Protein AF-A0A553ZL32-F1 (afdb_monomer_lite)

Foldseek 3Di:
DDDPDDPDPDPPPVCVVVPPPPDDPPPDDDDDPVNVVVVVVVVCVVVVVVVVCCVPVVVVPPDPDPDPDDPPDDPVVPD

Organism: NCBI:txid2595054

Structure (mmCIF, N/CA/C/O backbone):
data_AF-A0A553ZL32-F1
#
_entry.id   AF-A0A553ZL32-F1
#
loop_
_atom_site.group_PDB
_atom_site.id
_atom_site.type_symbol
_atom_site.label_atom_id
_atom_site.label_alt_id
_atom_site.label_comp_id
_atom_site.label_asym_id
_atom_site.label_entity_id
_atom_site.label_seq_id
_atom_site.pdbx_PDB_ins_code
_atom_site.Cartn_x
_atom_site.Cartn_y
_atom_site.Cartn_z
_atom_site.occupancy
_atom_site.B_iso_or_equiv
_atom_site.auth_seq_id
_atom_site.auth_comp_id
_atom_site.auth_asym_id
_atom_site.auth_atom_id
_atom_site.pdbx_PDB_model_num
ATOM 1 N N . MET A 1 1 ? -42.915 -38.109 10.622 1.00 47.28 1 MET A N 1
ATOM 2 C CA . MET A 1 1 ? -42.092 -39.322 10.831 1.00 47.28 1 MET A CA 1
ATOM 3 C C . MET A 1 1 ? -40.787 -38.924 11.511 1.00 47.28 1 MET A C 1
ATOM 5 O O . MET A 1 1 ? -39.897 -38.403 10.853 1.00 47.28 1 MET A O 1
ATOM 9 N N . PHE A 1 2 ? -40.692 -39.091 12.831 1.00 54.47 2 PHE A N 1
ATOM 10 C CA . PHE A 1 2 ? -39.455 -38.843 13.578 1.00 54.47 2 PHE A CA 1
ATOM 11 C C . PHE A 1 2 ? -38.533 -40.058 13.414 1.00 54.47 2 PHE A C 1
ATOM 13 O O . PHE A 1 2 ? -38.784 -41.113 13.994 1.00 54.47 2 PHE A O 1
ATOM 20 N N . ARG A 1 3 ? -37.481 -39.936 12.596 1.00 56.59 3 ARG A N 1
ATOM 21 C CA . ARG A 1 3 ? -36.391 -40.921 12.582 1.00 56.59 3 ARG A CA 1
ATOM 22 C C . ARG A 1 3 ? -35.619 -40.772 13.891 1.00 56.59 3 ARG A C 1
ATOM 24 O O . ARG A 1 3 ? -35.031 -39.720 14.137 1.00 56.59 3 ARG A O 1
ATOM 31 N N . ARG A 1 4 ? -35.649 -41.813 14.728 1.00 61.62 4 ARG A N 1
ATOM 32 C CA . ARG A 1 4 ? -34.782 -41.941 15.904 1.00 61.62 4 ARG A CA 1
ATOM 33 C C . ARG A 1 4 ? -33.335 -41.867 15.414 1.00 61.62 4 ARG A C 1
ATOM 35 O O . ARG A 1 4 ? -32.892 -42.747 14.686 1.00 61.62 4 ARG A O 1
ATOM 42 N N . ARG A 1 5 ? -32.640 -40.777 15.740 1.00 63.69 5 ARG A N 1
ATOM 43 C CA . ARG A 1 5 ? -31.192 -40.666 15.557 1.00 63.69 5 ARG A CA 1
ATOM 44 C C . ARG A 1 5 ? -30.556 -41.361 16.753 1.00 63.69 5 ARG A C 1
ATOM 46 O O . ARG A 1 5 ? -30.809 -40.956 17.885 1.00 63.69 5 ARG A O 1
ATOM 53 N N . GLU A 1 6 ? -29.820 -42.434 16.498 1.00 65.19 6 GLU A N 1
ATOM 54 C CA . GLU A 1 6 ? -29.038 -43.119 17.524 1.00 65.19 6 GLU A CA 1
ATOM 55 C C . GLU A 1 6 ? -28.027 -42.143 18.145 1.00 65.19 6 GLU A C 1
ATOM 57 O O . GLU A 1 6 ? -27.396 -41.371 17.414 1.00 65.19 6 GLU A O 1
ATOM 62 N N . PRO A 1 7 ? -27.879 -42.137 19.480 1.00 63.97 7 PRO A N 1
ATOM 63 C CA . PRO A 1 7 ? -26.856 -41.344 20.137 1.00 63.97 7 PRO A CA 1
ATOM 64 C C . PRO A 1 7 ? -25.490 -41.945 19.798 1.00 63.97 7 PRO A C 1
ATOM 66 O O . PRO A 1 7 ? -25.086 -42.964 20.353 1.00 63.97 7 PRO A O 1
ATOM 69 N N . VAL A 1 8 ? -24.774 -41.327 18.859 1.00 66.94 8 VAL A N 1
ATOM 70 C CA . VAL A 1 8 ? -23.369 -41.666 18.626 1.00 66.94 8 VAL A CA 1
ATOM 71 C C . VAL A 1 8 ? -22.551 -41.252 19.860 1.00 66.94 8 VAL A C 1
ATOM 73 O O . VAL A 1 8 ? -22.707 -40.125 20.338 1.00 66.94 8 VAL A O 1
ATOM 76 N N . PRO A 1 9 ? -21.682 -42.129 20.393 1.00 63.75 9 PRO A N 1
ATOM 77 C CA . PRO A 1 9 ? -21.032 -41.955 21.700 1.00 63.75 9 PRO A CA 1
ATOM 78 C C . PRO A 1 9 ? -20.060 -40.764 21.796 1.00 63.75 9 PRO A C 1
ATOM 80 O O . PRO A 1 9 ? -19.588 -40.446 22.881 1.00 63.75 9 PRO A O 1
ATOM 83 N N . PHE A 1 10 ? -19.785 -40.081 20.685 1.00 65.50 10 PHE A N 1
ATOM 84 C CA . PHE A 1 10 ? -19.029 -38.830 20.624 1.00 65.50 10 PHE A CA 1
ATOM 85 C C . PHE A 1 10 ? -19.720 -37.847 19.669 1.00 65.50 10 PHE A C 1
ATOM 87 O O . PHE A 1 10 ? -19.138 -37.344 18.713 1.00 65.50 10 PHE A O 1
ATOM 94 N N . ALA A 1 11 ? -21.005 -37.560 19.875 1.00 63.00 11 ALA A N 1
ATOM 95 C CA . ALA A 1 11 ? -21.566 -36.365 19.260 1.00 63.00 11 ALA A CA 1
ATOM 96 C C . ALA A 1 11 ? -20.810 -35.150 19.827 1.00 63.00 11 ALA A C 1
ATOM 98 O O . ALA A 1 11 ? -21.136 -34.664 20.908 1.00 63.00 11 ALA A O 1
ATOM 99 N N . PHE A 1 12 ? -19.795 -34.663 19.104 1.00 60.94 12 PHE A N 1
ATOM 100 C CA . PHE A 1 12 ? -19.262 -33.317 19.274 1.00 60.94 12 PHE A CA 1
ATOM 101 C C . PHE A 1 12 ? -20.373 -32.365 18.843 1.00 60.94 12 PHE A C 1
ATOM 103 O O . PHE A 1 12 ? -20.379 -31.825 17.737 1.00 60.94 12 PHE A O 1
ATOM 110 N N . VAL A 1 13 ? -21.371 -32.196 19.711 1.00 60.56 13 VAL A N 1
ATOM 111 C CA . VAL A 1 13 ? -22.149 -30.971 19.742 1.00 60.56 13 VAL A CA 1
ATOM 112 C C . VAL A 1 13 ? -21.081 -29.919 19.926 1.00 60.56 13 VAL A C 1
ATOM 114 O O . VAL A 1 13 ? -20.464 -29.854 20.986 1.00 60.56 13 VAL A O 1
ATOM 117 N N . ALA A 1 14 ? -20.749 -29.210 18.847 1.00 60.34 14 ALA A N 1
ATOM 118 C CA . ALA A 1 14 ? -19.843 -28.094 18.936 1.00 60.34 14 ALA A CA 1
ATOM 119 C C . ALA A 1 14 ? -20.448 -27.211 20.016 1.00 60.34 14 ALA A C 1
ATOM 121 O O . ALA A 1 14 ? -21.486 -26.582 19.816 1.00 60.34 14 ALA A O 1
ATOM 122 N N . GLU A 1 15 ? -19.820 -27.202 21.184 1.00 57.56 15 GLU A N 1
ATOM 123 C CA . GLU A 1 15 ? -20.236 -26.437 22.350 1.00 57.56 15 GLU A CA 1
ATOM 124 C C . GLU A 1 15 ? -20.009 -24.929 22.095 1.00 57.56 15 GLU A C 1
ATOM 126 O O . GLU A 1 15 ? -19.849 -24.128 23.009 1.00 57.56 15 GLU A O 1
ATOM 131 N N . ALA A 1 16 ? -19.994 -24.537 20.817 1.00 56.72 16 ALA A N 1
ATOM 132 C CA . ALA A 1 16 ? -19.867 -23.204 20.271 1.00 56.72 16 ALA A CA 1
ATOM 133 C C . ALA A 1 16 ? -20.942 -22.265 20.824 1.00 56.72 16 ALA A C 1
ATOM 135 O O . ALA A 1 16 ? -20.693 -21.070 20.946 1.00 56.72 16 ALA A O 1
ATOM 136 N N . ASP A 1 17 ? -22.101 -22.795 21.223 1.00 56.69 17 ASP A N 1
ATOM 137 C CA . ASP A 1 17 ? -23.135 -21.996 21.877 1.00 56.69 17 ASP A CA 1
ATOM 138 C C . ASP A 1 17 ? -22.937 -21.852 23.397 1.00 56.69 17 ASP A C 1
ATOM 140 O O . ASP A 1 17 ? -23.435 -20.887 23.971 1.00 56.69 17 ASP A O 1
ATOM 144 N N . ARG A 1 18 ? -22.160 -22.726 24.059 1.00 57.28 18 ARG A N 1
ATOM 145 C CA . ARG A 1 18 ? -21.863 -22.629 25.506 1.00 57.28 18 ARG A CA 1
ATOM 146 C C . ARG A 1 18 ? -20.766 -21.604 25.817 1.00 57.28 18 ARG A C 1
ATOM 148 O O . ARG A 1 18 ? -20.733 -21.075 26.923 1.00 57.28 18 ARG A O 1
ATOM 155 N N . PHE A 1 19 ? -19.904 -21.290 24.847 1.00 55.97 19 PHE A N 1
ATOM 156 C CA . PHE A 1 19 ? -18.818 -20.308 24.984 1.00 55.97 19 PHE A CA 1
ATOM 157 C C . PHE A 1 19 ? -19.086 -18.987 24.255 1.00 55.97 19 PHE A C 1
ATOM 159 O O . PHE A 1 19 ? -18.151 -18.266 23.904 1.00 55.97 19 PHE A O 1
ATOM 166 N N . ARG A 1 20 ? -20.353 -18.623 24.028 1.00 63.72 20 ARG A N 1
ATOM 167 C CA . ARG A 1 20 ? -20.668 -17.241 23.655 1.00 63.72 20 ARG A CA 1
ATOM 168 C C . ARG A 1 20 ? -20.489 -16.380 24.897 1.00 63.72 20 ARG A C 1
ATOM 170 O O . ARG A 1 20 ? -21.311 -16.418 25.809 1.00 63.72 20 ARG A O 1
ATOM 177 N N . SER A 1 21 ? -19.386 -15.638 24.965 1.00 69.75 21 SER A N 1
ATOM 178 C CA . SER A 1 21 ? -19.240 -14.619 25.996 1.00 69.75 21 SER A CA 1
ATOM 179 C C . SER A 1 21 ? -20.431 -13.659 25.879 1.00 69.75 21 SER A C 1
ATOM 181 O O . SER A 1 21 ? -20.752 -13.183 24.793 1.00 69.75 21 SER A O 1
ATOM 183 N N . ASN A 1 22 ? -21.086 -13.333 26.998 1.00 69.75 22 ASN A N 1
ATOM 184 C CA . ASN A 1 22 ? -22.093 -12.256 27.070 1.00 69.75 22 ASN A CA 1
ATOM 185 C C . ASN A 1 22 ? -21.476 -10.858 26.840 1.00 69.75 22 ASN A C 1
ATOM 187 O O . ASN A 1 22 ? -22.079 -9.834 27.146 1.00 69.75 22 ASN A O 1
ATOM 191 N N . VAL A 1 23 ? -20.240 -10.812 26.342 1.00 76.62 23 VAL A N 1
ATOM 192 C CA . VAL A 1 23 ? -19.495 -9.602 26.057 1.00 76.62 23 VAL A CA 1
ATOM 193 C C . VAL A 1 23 ? -19.670 -9.330 24.577 1.00 76.62 23 VAL A C 1
ATOM 195 O O . VAL A 1 23 ? -19.071 -9.995 23.732 1.00 76.62 23 VAL A O 1
ATOM 198 N N . THR A 1 24 ? -20.500 -8.339 24.265 1.00 82.88 24 THR A N 1
ATOM 199 C CA . THR A 1 24 ? -20.554 -7.764 22.923 1.00 82.88 24 THR A CA 1
ATOM 200 C C . THR A 1 24 ? -19.126 -7.403 22.508 1.00 82.88 24 THR A C 1
ATOM 202 O O . THR A 1 24 ? -18.467 -6.667 23.251 1.00 82.88 24 THR A O 1
ATOM 205 N N . PRO A 1 25 ? -18.618 -7.908 21.367 1.00 81.81 25 PRO A N 1
ATOM 206 C CA . PRO A 1 25 ? -17.293 -7.544 20.894 1.00 81.81 25 PRO A CA 1
ATOM 207 C C . PRO A 1 25 ? -17.162 -6.019 20.864 1.00 81.81 25 PRO A C 1
ATOM 209 O O . PRO A 1 25 ? -18.113 -5.347 20.442 1.00 81.81 25 PRO A O 1
ATOM 212 N N . PRO A 1 26 ? -16.025 -5.455 21.306 1.00 85.50 26 PRO A N 1
ATOM 213 C CA . PRO A 1 26 ? -15.833 -4.018 21.246 1.00 85.50 26 PRO A CA 1
ATOM 214 C C . PRO A 1 26 ? -16.043 -3.532 19.802 1.00 85.50 26 PRO A C 1
ATOM 216 O O . PRO A 1 26 ? -15.675 -4.240 18.854 1.00 85.50 26 PRO A O 1
ATOM 219 N N . PRO A 1 27 ? -16.651 -2.347 19.604 1.00 88.31 27 PRO A N 1
ATOM 220 C CA . PRO A 1 27 ? -16.837 -1.788 18.275 1.00 88.31 27 PRO A CA 1
ATOM 221 C C . PRO A 1 27 ? -15.508 -1.737 17.524 1.00 88.31 27 PRO A C 1
ATOM 223 O O . PRO A 1 27 ? -14.475 -1.389 18.095 1.00 88.31 27 PRO A O 1
ATOM 226 N N . ARG A 1 28 ? -15.532 -2.067 16.230 1.00 87.25 28 ARG A N 1
ATOM 227 C CA . ARG A 1 28 ? -14.338 -1.955 15.387 1.00 87.25 28 ARG A CA 1
ATOM 228 C C . ARG A 1 28 ? -13.857 -0.509 15.389 1.00 87.25 28 ARG A C 1
ATOM 230 O O . ARG A 1 28 ? -14.612 0.396 15.027 1.00 87.25 28 ARG A O 1
ATOM 237 N N . GLU A 1 29 ? -12.603 -0.311 15.767 1.00 90.94 29 GLU A N 1
ATOM 238 C CA . GLU A 1 29 ? -11.990 1.008 15.748 1.00 90.94 29 GLU A CA 1
ATOM 239 C C . GLU A 1 29 ? -11.895 1.513 14.303 1.00 90.94 29 GLU A C 1
ATOM 241 O O . GLU A 1 29 ? -11.527 0.779 13.378 1.00 90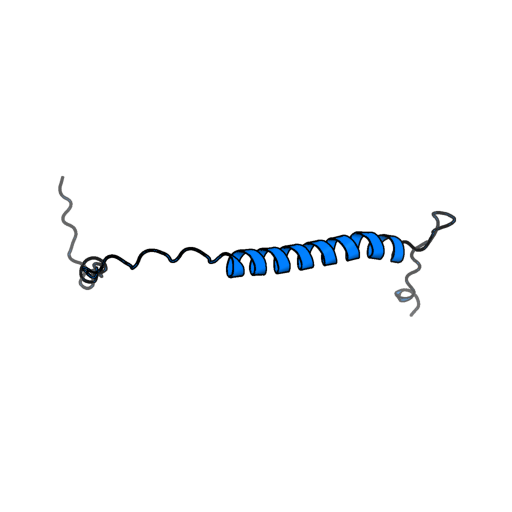.94 29 GLU A O 1
ATOM 246 N N . ARG A 1 30 ? -12.292 2.768 14.087 1.00 92.69 30 ARG A N 1
ATOM 247 C CA . ARG A 1 30 ? -12.199 3.391 12.766 1.00 92.69 30 ARG A CA 1
ATOM 248 C C . ARG A 1 30 ? -10.753 3.784 12.511 1.00 92.69 30 ARG A C 1
ATOM 250 O O . ARG A 1 30 ? -10.086 4.294 13.404 1.00 92.69 30 ARG A O 1
ATOM 257 N N . ALA A 1 31 ? -10.302 3.601 11.273 1.00 92.62 31 ALA A N 1
ATOM 258 C CA . ALA A 1 31 ? -8.972 4.043 10.885 1.00 92.62 31 ALA A CA 1
ATOM 259 C C . ALA A 1 31 ? -8.819 5.550 11.134 1.00 92.62 31 ALA A C 1
ATOM 261 O O . ALA A 1 31 ? -9.675 6.349 10.736 1.00 92.62 31 ALA A O 1
ATOM 262 N N . SER A 1 32 ? -7.722 5.936 11.779 1.00 96.19 32 SER A N 1
ATOM 263 C CA . SER A 1 32 ? -7.384 7.343 11.958 1.00 96.19 32 SER A CA 1
ATOM 264 C C . SER A 1 32 ? -7.021 7.985 10.611 1.00 96.19 32 SER A C 1
ATOM 266 O O . SER A 1 32 ? -6.658 7.310 9.641 1.00 96.19 32 SER A O 1
ATOM 268 N N . ARG A 1 33 ? -7.068 9.322 10.541 1.00 97.62 33 ARG A N 1
ATOM 269 C CA . ARG A 1 33 ? -6.664 10.064 9.332 1.00 97.62 33 ARG A CA 1
ATOM 270 C C . ARG A 1 33 ? -5.215 9.768 8.929 1.00 97.62 33 ARG A C 1
ATOM 272 O O . ARG A 1 33 ? -4.936 9.645 7.741 1.00 97.62 33 ARG A O 1
ATOM 279 N N . SER A 1 34 ? -4.313 9.610 9.901 1.00 96.88 34 SER A N 1
ATOM 280 C CA . SER A 1 34 ? -2.906 9.283 9.645 1.00 96.88 34 SER A CA 1
ATOM 281 C C . SER A 1 34 ? -2.727 7.862 9.109 1.00 96.88 34 SER A C 1
ATOM 283 O O . SER A 1 34 ? -1.936 7.657 8.193 1.00 96.88 34 SER A O 1
ATOM 285 N N . GLN A 1 35 ? -3.499 6.890 9.607 1.00 97.50 35 GLN A N 1
ATOM 286 C CA . GLN A 1 35 ? -3.486 5.522 9.081 1.00 97.50 35 GLN A CA 1
ATOM 287 C C . GLN A 1 35 ? -3.978 5.465 7.634 1.00 97.50 35 GLN A C 1
ATOM 289 O O . GLN A 1 35 ? -3.394 4.754 6.814 1.00 97.50 35 GLN A O 1
ATOM 294 N N . LEU A 1 36 ? -5.032 6.219 7.309 1.00 98.06 36 LEU A N 1
ATOM 295 C CA . LEU A 1 36 ? -5.526 6.302 5.939 1.00 98.06 36 LEU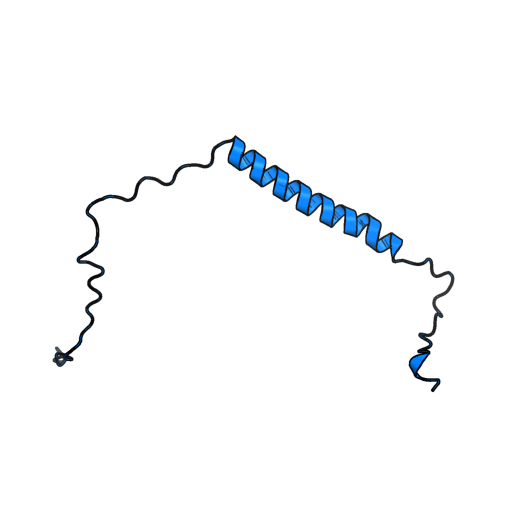 A CA 1
ATOM 296 C C . LEU A 1 36 ? -4.482 6.946 5.022 1.00 98.06 36 LEU A C 1
ATOM 298 O O . LEU A 1 36 ? -4.125 6.342 4.016 1.00 98.06 36 LEU A O 1
ATOM 302 N N . ALA A 1 37 ? -3.938 8.102 5.418 1.00 98.38 37 ALA A N 1
ATOM 303 C CA . ALA A 1 37 ? -2.904 8.807 4.664 1.00 98.38 37 ALA A CA 1
ATOM 304 C C . ALA A 1 37 ? -1.664 7.929 4.416 1.00 98.38 37 ALA A C 1
ATOM 306 O O . ALA A 1 37 ? -1.165 7.855 3.293 1.00 98.38 37 ALA A O 1
ATOM 307 N N . GLY A 1 38 ? -1.201 7.201 5.436 1.00 98.38 38 GLY A N 1
ATOM 308 C CA . GLY A 1 38 ? -0.073 6.278 5.309 1.00 98.38 38 GLY A CA 1
ATOM 309 C C . GLY A 1 38 ? -0.342 5.157 4.302 1.00 98.38 38 GLY A C 1
ATOM 310 O O . GLY A 1 38 ? 0.456 4.939 3.392 1.00 98.38 38 GLY A O 1
ATOM 311 N N . ARG A 1 39 ? -1.499 4.486 4.402 1.00 98.00 39 ARG A N 1
ATOM 312 C CA . ARG A 1 39 ? -1.896 3.427 3.453 1.00 98.00 39 ARG A CA 1
ATOM 313 C C . ARG A 1 39 ? -2.017 3.950 2.023 1.00 98.00 39 ARG A C 1
ATOM 315 O O . ARG A 1 39 ? -1.568 3.279 1.092 1.00 98.00 39 ARG A O 1
ATOM 322 N N . THR A 1 40 ? -2.590 5.140 1.842 1.00 98.56 40 THR A N 1
ATOM 323 C CA . THR A 1 40 ? -2.720 5.752 0.515 1.00 98.56 40 THR A CA 1
ATOM 324 C C . THR A 1 40 ? -1.364 6.109 -0.076 1.00 98.56 40 THR A C 1
ATOM 326 O O . THR A 1 40 ? -1.126 5.795 -1.236 1.00 98.56 40 THR A O 1
ATOM 329 N N . LEU A 1 41 ? -0.455 6.691 0.714 1.00 98.62 41 LEU A N 1
ATOM 330 C CA . LEU A 1 41 ? 0.880 7.059 0.241 1.00 98.62 41 LEU A CA 1
ATOM 331 C C . LEU A 1 41 ? 1.674 5.829 -0.196 1.00 98.62 41 LEU A C 1
ATOM 333 O O . LEU A 1 41 ? 2.221 5.824 -1.290 1.00 98.62 41 LEU A O 1
ATOM 337 N N . ILE A 1 42 ? 1.675 4.765 0.611 1.00 98.69 42 ILE A N 1
ATOM 338 C CA . ILE A 1 42 ? 2.360 3.512 0.263 1.00 98.69 42 ILE A CA 1
ATOM 339 C C . ILE A 1 42 ? 1.817 2.950 -1.054 1.00 98.69 42 ILE A C 1
ATOM 341 O O . ILE A 1 42 ? 2.591 2.617 -1.949 1.00 98.69 42 ILE A O 1
ATOM 345 N N . THR A 1 43 ? 0.489 2.880 -1.186 1.00 98.75 43 THR A N 1
ATOM 346 C CA . THR A 1 43 ? -0.161 2.343 -2.390 1.00 98.75 43 THR A CA 1
ATOM 347 C C . THR A 1 43 ? 0.186 3.177 -3.623 1.00 98.75 43 THR A C 1
ATOM 349 O O . THR A 1 43 ? 0.556 2.622 -4.654 1.00 98.75 43 THR A O 1
ATOM 352 N N . LEU A 1 44 ? 0.120 4.507 -3.511 1.00 98.81 44 LEU A N 1
ATOM 353 C CA . LEU A 1 44 ? 0.450 5.422 -4.603 1.00 98.81 44 LEU A CA 1
ATOM 354 C C . LEU A 1 44 ? 1.917 5.314 -5.020 1.00 98.81 44 LEU A C 1
ATOM 356 O O . LEU A 1 44 ? 2.193 5.270 -6.215 1.00 98.81 44 LEU A O 1
ATOM 360 N N . THR A 1 45 ? 2.849 5.215 -4.071 1.00 98.75 45 THR A N 1
ATOM 361 C CA . THR A 1 45 ? 4.275 5.038 -4.375 1.00 98.75 45 THR A CA 1
ATOM 362 C C . THR A 1 45 ? 4.529 3.728 -5.111 1.00 98.75 45 THR A C 1
ATOM 364 O O . THR A 1 45 ? 5.264 3.715 -6.096 1.00 98.75 45 THR A O 1
ATOM 367 N N . LEU A 1 46 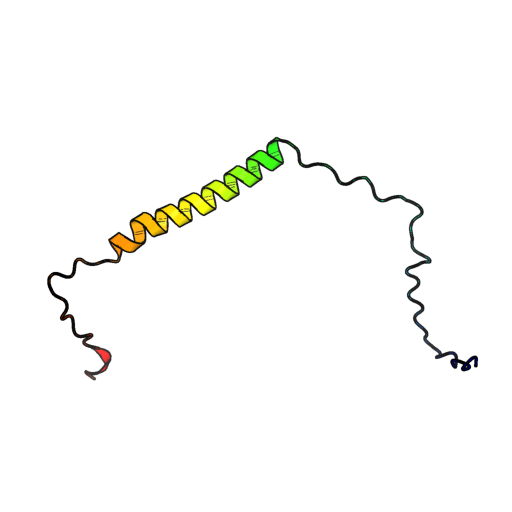? 3.901 2.631 -4.672 1.00 98.75 46 LEU A N 1
ATOM 368 C CA . LEU A 1 46 ? 4.069 1.327 -5.313 1.00 98.75 46 LEU A CA 1
ATOM 369 C C . LEU A 1 46 ? 3.563 1.350 -6.760 1.00 98.75 46 LEU A C 1
ATOM 371 O O . LEU A 1 46 ? 4.267 0.933 -7.678 1.00 98.75 46 LEU A O 1
ATOM 375 N N . VAL A 1 47 ? 2.353 1.879 -6.964 1.00 98.81 47 VAL A N 1
ATOM 376 C CA . VAL A 1 47 ? 1.727 1.983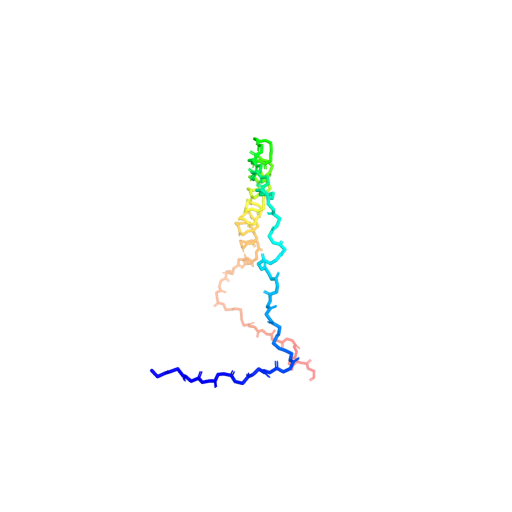 -8.288 1.00 98.81 47 VAL A CA 1
ATOM 377 C C . VAL A 1 47 ? 2.509 2.937 -9.186 1.00 98.81 47 VAL A C 1
ATOM 379 O O . VAL A 1 47 ? 2.767 2.607 -10.340 1.00 98.81 47 VAL A O 1
ATOM 382 N N . GLY A 1 48 ? 2.928 4.092 -8.666 1.00 98.75 48 GLY A N 1
ATOM 383 C CA . GLY A 1 48 ? 3.715 5.074 -9.407 1.00 98.75 48 GLY A CA 1
ATOM 384 C C . GLY A 1 48 ? 5.083 4.537 -9.822 1.00 98.75 48 GLY A C 1
ATOM 385 O O . GLY A 1 48 ? 5.479 4.706 -10.972 1.00 98.75 48 GLY A O 1
ATOM 386 N N . GLY A 1 49 ? 5.775 3.829 -8.926 1.00 98.44 49 GLY A N 1
ATOM 387 C CA . GLY A 1 49 ? 7.045 3.172 -9.233 1.00 98.44 49 GLY A CA 1
ATOM 388 C C . GLY A 1 49 ? 6.895 2.089 -10.300 1.00 98.44 49 GLY A C 1
ATOM 389 O O . GLY A 1 49 ? 7.679 2.049 -11.247 1.00 98.44 49 GLY A O 1
ATOM 390 N N . LEU A 1 50 ? 5.851 1.260 -10.200 1.00 98.50 50 LEU A N 1
ATOM 391 C CA . LEU A 1 50 ? 5.561 0.236 -11.203 1.00 98.50 50 LEU A CA 1
ATOM 392 C C . LEU A 1 50 ? 5.225 0.859 -12.565 1.00 98.50 50 LEU A C 1
ATOM 394 O O . LEU A 1 50 ? 5.802 0.472 -13.577 1.00 98.50 50 LEU A O 1
ATOM 398 N N . ALA A 1 51 ? 4.334 1.852 -12.594 1.00 98.44 51 ALA A N 1
ATOM 399 C CA . ALA A 1 51 ? 3.963 2.555 -13.817 1.00 98.44 51 ALA A CA 1
ATOM 400 C C . ALA A 1 51 ? 5.175 3.243 -14.462 1.00 98.44 51 ALA A C 1
ATOM 402 O O . ALA A 1 51 ? 5.384 3.100 -15.663 1.00 98.44 51 ALA A O 1
ATOM 403 N N . GLY A 1 52 ? 6.006 3.924 -13.668 1.00 97.69 52 GLY A N 1
ATOM 404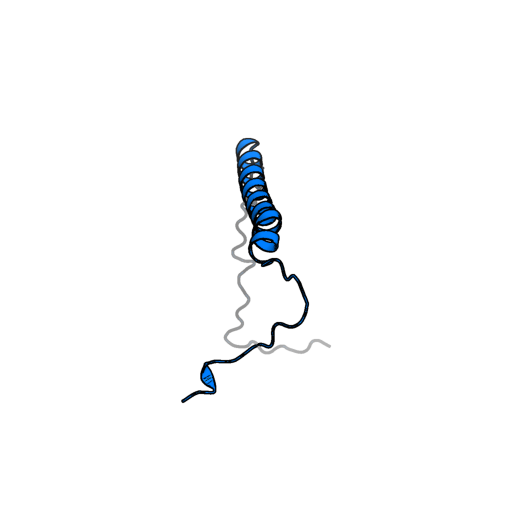 C CA . GLY A 1 52 ? 7.257 4.523 -14.133 1.00 97.69 52 GLY A CA 1
ATOM 405 C C . GLY A 1 52 ? 8.215 3.478 -14.703 1.00 97.69 52 GLY A C 1
ATOM 406 O O . GLY A 1 52 ? 8.736 3.655 -15.800 1.00 97.69 52 GLY A O 1
ATOM 407 N N . SER A 1 53 ? 8.389 2.344 -14.020 1.00 97.06 53 SER A N 1
ATOM 408 C CA . SER A 1 53 ? 9.221 1.246 -14.519 1.00 97.06 53 SER A CA 1
ATOM 409 C C . SER A 1 53 ? 8.734 0.707 -15.863 1.00 97.06 53 SER A C 1
ATOM 411 O O . SER A 1 53 ? 9.569 0.343 -16.680 1.00 97.06 53 SER A O 1
ATOM 413 N N . LEU A 1 54 ? 7.425 0.659 -16.116 1.00 96.50 54 LEU A N 1
ATOM 414 C CA . LEU A 1 54 ? 6.896 0.246 -17.418 1.00 96.50 54 LEU A CA 1
ATOM 415 C C . LEU A 1 54 ? 7.101 1.329 -18.481 1.00 96.50 54 LEU A C 1
ATOM 417 O O . LEU A 1 54 ? 7.565 1.022 -19.577 1.00 96.50 54 LEU A O 1
ATOM 421 N N . LEU A 1 55 ? 6.800 2.586 -18.142 1.00 96.88 55 LEU A N 1
ATOM 422 C CA . LEU A 1 55 ? 6.949 3.725 -19.0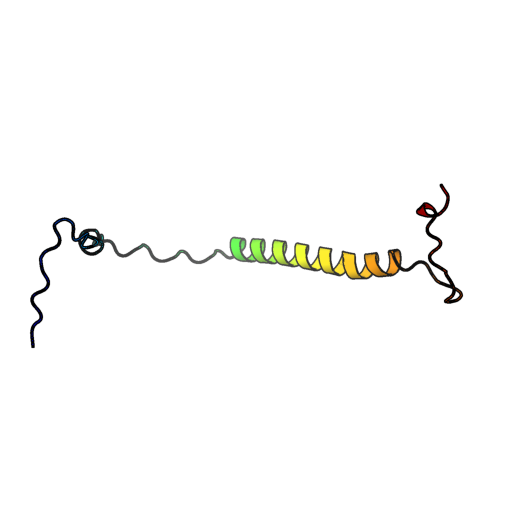49 1.00 96.88 55 LEU A CA 1
ATOM 423 C C . LEU A 1 55 ? 8.388 3.892 -19.541 1.00 96.88 55 LEU A C 1
ATOM 425 O O . LEU A 1 55 ? 8.587 4.193 -20.711 1.00 96.88 55 LEU A O 1
ATOM 429 N N . PHE A 1 56 ? 9.377 3.700 -18.667 1.00 95.00 56 PHE A N 1
ATOM 430 C CA . PHE A 1 56 ? 10.791 3.871 -19.011 1.00 95.00 56 PHE A CA 1
ATOM 431 C C . PHE A 1 56 ? 11.491 2.555 -19.358 1.00 95.00 56 PHE A C 1
ATOM 433 O O . PHE A 1 56 ? 12.357 2.528 -20.229 1.00 95.00 56 PHE A O 1
ATOM 440 N N . GLY A 1 57 ? 11.122 1.456 -18.702 1.00 93.75 57 GLY A N 1
ATOM 441 C CA . GLY A 1 57 ? 11.777 0.163 -18.879 1.00 93.75 57 GLY A CA 1
ATOM 442 C C . GLY A 1 57 ? 11.458 -0.494 -20.215 1.00 93.75 57 GLY A C 1
ATOM 443 O O . GLY A 1 57 ? 12.360 -1.045 -20.832 1.00 93.75 57 GLY A O 1
ATOM 444 N N . ILE A 1 58 ? 10.215 -0.411 -20.704 1.00 92.06 58 ILE A N 1
ATOM 445 C CA . ILE A 1 58 ? 9.865 -1.012 -22.001 1.00 92.06 58 ILE A CA 1
ATOM 446 C C . ILE A 1 58 ? 10.628 -0.340 -23.153 1.00 92.06 58 ILE A C 1
ATOM 448 O O . ILE A 1 58 ? 11.288 -1.069 -23.891 1.00 92.06 58 ILE A O 1
ATOM 452 N N . PRO A 1 59 ? 10.651 1.002 -23.286 1.00 88.75 59 PRO A N 1
ATOM 453 C CA . PRO A 1 59 ? 11.476 1.654 -24.302 1.00 88.75 59 PRO A CA 1
ATOM 454 C C . PRO A 1 59 ? 12.969 1.352 -24.152 1.00 88.75 59 PRO A C 1
ATOM 456 O O . PRO A 1 59 ? 13.646 1.156 -25.151 1.00 88.75 59 PRO A O 1
ATOM 459 N N . ALA A 1 60 ? 13.488 1.253 -22.922 1.00 85.69 60 ALA A N 1
ATOM 460 C CA . ALA A 1 60 ? 14.895 0.911 -22.695 1.00 85.69 60 ALA A CA 1
ATOM 461 C C . ALA A 1 60 ? 15.260 -0.510 -23.167 1.00 85.69 60 ALA A C 1
ATOM 463 O O . ALA A 1 60 ? 16.409 -0.763 -23.520 1.00 85.69 60 ALA A O 1
ATOM 464 N N . LEU A 1 61 ? 14.296 -1.436 -23.172 1.00 87.00 61 LEU A N 1
ATOM 465 C CA . LEU A 1 61 ? 14.459 -2.794 -23.701 1.00 87.00 61 LEU A CA 1
ATOM 466 C C . LEU A 1 61 ? 14.213 -2.876 -25.213 1.00 87.00 61 LEU A C 1
ATOM 468 O O . LEU A 1 61 ? 14.610 -3.854 -25.848 1.00 87.00 61 LEU A O 1
ATOM 472 N N . GLN A 1 62 ? 13.557 -1.873 -25.798 1.00 83.12 62 GLN A N 1
ATOM 473 C CA . GLN A 1 62 ? 13.391 -1.762 -27.240 1.00 83.12 62 GLN A CA 1
ATOM 474 C C . GLN A 1 62 ? 14.697 -1.252 -27.843 1.00 83.12 62 GLN A C 1
ATOM 476 O O . GLN A 1 62 ? 14.898 -0.059 -28.047 1.00 83.12 62 GLN A O 1
ATOM 481 N N . GLN A 1 63 ? 15.600 -2.182 -28.140 1.00 70.88 63 GLN A N 1
ATOM 482 C CA . GLN A 1 63 ? 16.749 -1.878 -28.974 1.00 70.88 63 GLN A CA 1
ATOM 483 C C . GLN A 1 63 ? 16.221 -1.497 -30.357 1.00 70.88 63 GLN A C 1
ATOM 485 O O . GLN A 1 63 ? 15.508 -2.274 -30.994 1.00 70.88 63 GLN A O 1
ATOM 490 N N . GLU A 1 64 ? 16.506 -0.265 -30.767 1.00 63.56 64 GLU A N 1
ATOM 491 C CA . GLU A 1 64 ? 16.080 0.301 -32.040 1.00 63.56 64 GLU A CA 1
ATOM 492 C C . GLU A 1 64 ? 16.452 -0.688 -33.148 1.00 63.56 64 GLU A C 1
ATOM 494 O O . GLU A 1 64 ? 17.627 -0.996 -33.347 1.00 63.56 64 GLU A O 1
ATOM 499 N N . ALA A 1 65 ? 15.445 -1.273 -33.796 1.00 57.34 65 ALA A N 1
ATOM 500 C CA . ALA A 1 65 ? 15.635 -2.186 -34.909 1.00 57.34 65 ALA A CA 1
ATOM 501 C C . ALA A 1 65 ? 15.509 -1.382 -36.208 1.00 57.34 65 ALA A C 1
ATOM 503 O O . ALA A 1 65 ? 14.399 -1.251 -36.736 1.00 57.34 65 ALA A O 1
ATOM 504 N N . PRO A 1 66 ? 16.604 -0.836 -36.770 1.00 49.38 66 PRO A N 1
ATOM 505 C CA . PRO A 1 66 ? 16.602 -0.452 -38.165 1.00 49.38 66 PRO A CA 1
ATOM 506 C C . PRO A 1 66 ? 16.602 -1.747 -38.987 1.00 49.38 66 PRO A C 1
ATOM 508 O O . PRO A 1 66 ? 17.642 -2.341 -39.248 1.00 49.38 66 PRO A O 1
ATOM 511 N N . GLY A 1 67 ? 15.411 -2.207 -39.368 1.00 50.62 67 GLY A N 1
ATOM 512 C CA . GLY A 1 67 ? 15.234 -3.353 -40.257 1.00 50.62 67 GLY A CA 1
ATOM 513 C C . GLY A 1 67 ? 14.879 -4.638 -39.517 1.00 50.62 67 GLY A C 1
ATOM 514 O O . GLY A 1 67 ? 15.706 -5.284 -38.883 1.00 50.62 67 GLY A O 1
ATOM 515 N N . ALA A 1 68 ? 13.622 -5.041 -39.652 1.00 53.06 68 ALA A N 1
ATOM 516 C CA . ALA A 1 68 ? 13.113 -6.325 -39.209 1.00 53.06 68 ALA A CA 1
ATOM 517 C C . ALA A 1 68 ? 13.718 -7.488 -40.025 1.00 53.06 68 ALA A C 1
ATOM 519 O O . ALA A 1 68 ? 13.028 -8.055 -40.859 1.00 53.06 68 ALA A O 1
ATOM 520 N N . VAL A 1 69 ? 14.986 -7.850 -39.794 1.00 54.34 69 VAL A N 1
ATOM 521 C CA . VAL A 1 69 ? 15.546 -9.193 -40.049 1.00 54.34 69 VAL A CA 1
ATOM 522 C C . VAL A 1 69 ? 16.700 -9.430 -39.065 1.00 54.34 69 VAL A C 1
ATOM 524 O O . VAL A 1 69 ? 17.870 -9.384 -39.428 1.00 54.34 69 VAL A O 1
ATOM 527 N N . SER A 1 70 ? 16.380 -9.701 -37.803 1.00 55.06 70 SER A N 1
ATOM 528 C CA . SER A 1 70 ? 17.354 -10.250 -36.854 1.00 55.06 70 SER A CA 1
ATOM 529 C C . SER A 1 70 ? 16.958 -11.689 -36.571 1.00 55.06 70 SER A C 1
ATOM 531 O O . SER A 1 70 ? 16.199 -11.986 -35.652 1.00 55.06 70 SER A O 1
ATOM 533 N N . THR A 1 71 ? 17.428 -12.588 -37.433 1.00 54.59 71 THR A N 1
ATOM 534 C CA . THR A 1 71 ? 17.486 -14.030 -37.186 1.00 54.59 71 THR A CA 1
ATOM 535 C C . THR A 1 71 ? 18.023 -14.295 -35.780 1.00 54.59 71 THR A C 1
ATOM 537 O O . THR A 1 71 ? 19.154 -13.922 -35.474 1.00 54.59 71 THR A O 1
ATOM 540 N N . HIS A 1 72 ? 17.226 -14.961 -34.942 1.00 57.88 72 HIS A N 1
ATOM 541 C CA . HIS A 1 72 ? 17.689 -15.581 -33.702 1.00 57.88 72 HIS A CA 1
ATOM 542 C C . HIS A 1 72 ? 18.733 -16.657 -34.053 1.00 57.88 72 HIS A C 1
ATOM 544 O O . HIS A 1 72 ? 18.387 -17.797 -34.351 1.00 57.88 72 HIS A O 1
ATOM 550 N N . GLN A 1 73 ? 20.014 -16.290 -34.068 1.00 63.84 73 GLN A N 1
ATOM 551 C CA . GLN A 1 73 ? 21.122 -17.239 -34.159 1.00 63.84 73 GLN A CA 1
ATOM 552 C C . GLN A 1 73 ? 21.381 -17.783 -32.750 1.00 63.84 73 GLN A C 1
ATOM 554 O O . GLN A 1 73 ? 21.871 -17.073 -31.873 1.00 63.84 73 GLN A O 1
ATOM 559 N N . SER A 1 74 ? 20.992 -19.033 -32.503 1.00 61.34 74 SER A N 1
ATOM 560 C CA . SER A 1 74 ? 21.340 -19.750 -31.277 1.00 61.34 74 SER A CA 1
ATOM 561 C C . SER A 1 74 ? 22.790 -20.234 -31.352 1.00 61.34 74 SER A C 1
ATOM 563 O O . SER A 1 74 ? 23.072 -21.219 -32.028 1.00 61.34 74 SER A O 1
ATOM 565 N N . GLU A 1 75 ? 23.701 -19.611 -30.600 1.00 64.88 75 GLU A N 1
ATOM 566 C CA . GLU A 1 75 ? 25.090 -20.097 -30.443 1.00 64.88 75 GLU A CA 1
ATOM 567 C C . GLU A 1 75 ? 25.178 -21.487 -29.780 1.00 64.88 75 GLU A C 1
ATOM 569 O O . GLU A 1 75 ? 26.195 -22.166 -29.879 1.00 64.88 75 GLU A O 1
ATOM 574 N N . ALA A 1 76 ? 24.094 -21.970 -29.164 1.00 62.41 76 ALA A N 1
ATOM 575 C CA . ALA A 1 76 ? 24.022 -23.310 -28.577 1.00 62.41 76 ALA A CA 1
ATOM 576 C C . ALA A 1 76 ? 24.025 -24.456 -29.611 1.00 62.41 76 ALA A C 1
ATOM 578 O O . ALA A 1 76 ? 24.211 -25.608 -29.230 1.00 62.41 76 ALA A O 1
ATOM 579 N N . ALA A 1 77 ? 23.823 -24.164 -30.901 1.00 61.34 77 ALA A N 1
ATOM 580 C CA . ALA A 1 77 ? 23.877 -25.164 -31.969 1.00 61.34 77 ALA A CA 1
ATOM 581 C C . ALA A 1 77 ? 25.305 -25.430 -32.487 1.00 61.34 77 ALA A C 1
ATOM 583 O O . ALA A 1 77 ? 25.487 -26.307 -33.330 1.00 61.34 77 ALA A O 1
ATOM 584 N N . HIS A 1 78 ? 26.314 -24.690 -32.008 1.00 54.56 78 HIS A N 1
ATOM 585 C CA . HIS A 1 78 ? 27.706 -24.863 -32.420 1.00 54.56 78 HIS A CA 1
ATOM 586 C C . HIS A 1 78 ? 28.546 -25.475 -31.290 1.00 54.56 78 HIS A C 1
ATOM 588 O O . HIS A 1 78 ? 29.391 -24.817 -30.684 1.00 54.56 78 HIS A O 1
ATOM 594 N N . ARG A 1 79 ? 28.295 -26.751 -30.984 1.00 46.75 79 ARG A N 1
ATOM 595 C CA . ARG A 1 79 ? 29.246 -27.596 -30.258 1.00 46.75 79 ARG A CA 1
ATOM 596 C C . ARG A 1 79 ? 29.195 -29.032 -30.747 1.00 46.75 79 ARG A C 1
ATOM 598 O O . ARG A 1 79 ? 28.070 -29.523 -30.977 1.00 46.75 79 ARG A O 1
#

Radius of gyration: 32.48 Å; chains: 1; bounding box: 71×53×67 Å

Sequence (79 aa):
MFRRREPVPFAFVAEADRFRSNVTPPPRERASRSQLAGRTLITLTLVGGLAGSLLFGIPALQQEAPGAVSTHQSEAAHR

Secondary structure (DSSP, 8-state):
--------TT----GGGTT--SSPPPPPPPPPHHHHHHHHHHHHHHHHHHHHHHHHHHHHH----SSS------GGG--

pLDDT: mean 76.96, std 18.17, range [46.75, 98.81]